Protein AF-A0A946USU2-F1 (afdb_monomer_lite)

Secondary structure (DSSP, 8-state):
------SSS-SSHHHHHHHHHHHHHHHHHHHH-TTHHHHHHHHHHHHHTT---HHHHHHHHHHHHHHHHHHHHHHHHHHHHHHHHHTTTTT-HHHHHHHHHHHHHHHHHHHHHHHHHHHHHHHHHHHS--S-S--

pLDDT: mean 84.27, std 13.89, range [39.78, 94.38]

Sequence (135 aa):
MAANAGLNGVPDTDSQEKLVLWAYIIQWAAIIAPPLVVGSLVYLLLIRGRITHGEVRSHVNWQLATCGLIAAMIPIGFGLLVIGFSGVNTDSPVSIIATFALVGASALFLPWLLYRLLYGTIRFSKQLPMERLFP

Structure (mmCIF, N/CA/C/O backbone):
data_AF-A0A946USU2-F1
#
_entry.id   AF-A0A946USU2-F1
#
loop_
_atom_site.group_PDB
_atom_site.id
_atom_site.type_symbol
_atom_site.label_atom_id
_atom_site.label_alt_id
_atom_site.label_comp_id
_atom_site.label_asym_id
_atom_site.label_entity_id
_atom_site.label_seq_id
_atom_site.pdbx_PDB_ins_code
_atom_site.Cartn_x
_atom_site.Cartn_y
_atom_site.Cartn_z
_atom_site.occupancy
_atom_site.B_iso_or_equiv
_atom_site.auth_seq_id
_atom_site.auth_comp_id
_atom_site.auth_asym_id
_atom_site.auth_atom_id
_atom_site.pdbx_PDB_model_num
ATOM 1 N N . MET A 1 1 ? -35.029 9.613 44.293 1.00 39.78 1 MET A N 1
ATOM 2 C CA . MET A 1 1 ? -33.708 9.009 44.547 1.00 39.78 1 MET A CA 1
ATOM 3 C C . MET A 1 1 ? -33.254 8.301 43.285 1.00 39.78 1 MET A C 1
ATOM 5 O O . MET A 1 1 ? -33.974 7.438 42.816 1.00 39.78 1 MET A O 1
ATOM 9 N N . ALA A 1 2 ? -32.103 8.757 42.785 1.00 41.88 2 ALA A N 1
ATOM 10 C CA . ALA A 1 2 ? -31.165 8.152 41.836 1.00 41.88 2 ALA A CA 1
ATOM 11 C C . ALA A 1 2 ? -31.658 7.680 40.453 1.00 41.88 2 ALA A C 1
ATOM 13 O O . ALA A 1 2 ? -32.430 6.741 40.300 1.00 41.88 2 ALA A O 1
ATOM 14 N N . ALA A 1 3 ? -31.094 8.352 39.449 1.00 46.03 3 ALA A N 1
ATOM 15 C CA . ALA A 1 3 ? -31.125 8.067 38.028 1.00 46.03 3 ALA A CA 1
ATOM 16 C C . ALA A 1 3 ? -30.607 6.663 37.674 1.00 46.03 3 ALA A C 1
ATOM 18 O O . ALA A 1 3 ? -29.511 6.288 38.076 1.00 46.03 3 ALA A O 1
ATOM 19 N N . ASN A 1 4 ? -31.344 5.960 36.813 1.00 43.44 4 ASN A N 1
ATOM 20 C CA . ASN A 1 4 ? -30.796 4.915 35.946 1.00 43.44 4 ASN A CA 1
ATOM 21 C C . ASN A 1 4 ? -30.663 5.499 34.535 1.00 43.44 4 ASN A C 1
ATOM 23 O O . ASN A 1 4 ? -31.474 5.251 33.646 1.00 43.44 4 ASN A O 1
ATOM 27 N N . ALA A 1 5 ? -29.659 6.356 34.369 1.00 49.28 5 ALA A N 1
ATOM 28 C CA . ALA A 1 5 ? -29.207 6.828 33.072 1.00 49.28 5 ALA A CA 1
ATOM 29 C C . ALA A 1 5 ? -28.007 5.975 32.633 1.00 49.28 5 ALA A C 1
ATOM 31 O O . ALA A 1 5 ? -27.024 5.888 33.362 1.00 49.28 5 ALA A O 1
ATOM 32 N N . GLY A 1 6 ? -28.076 5.398 31.427 1.00 45.22 6 GLY A N 1
ATOM 33 C CA . GLY A 1 6 ? -26.873 5.206 30.608 1.00 45.22 6 GLY A CA 1
ATOM 34 C C . GLY A 1 6 ? -26.278 3.804 30.450 1.00 45.22 6 GLY A C 1
ATOM 35 O O . GLY A 1 6 ? -25.062 3.693 30.501 1.00 45.22 6 GLY A O 1
ATOM 36 N N . LEU A 1 7 ? -27.059 2.746 30.186 1.00 49.31 7 LEU A N 1
ATOM 37 C CA . LEU A 1 7 ? -26.474 1.422 29.874 1.00 49.31 7 LEU A CA 1
ATOM 38 C C . LEU A 1 7 ? -26.989 0.733 28.598 1.00 49.31 7 LEU A C 1
ATOM 40 O O . LEU A 1 7 ? -26.837 -0.471 28.463 1.00 49.31 7 LEU A O 1
ATOM 44 N N . ASN A 1 8 ? -27.547 1.467 27.628 1.00 46.00 8 ASN A N 1
ATOM 45 C CA . ASN A 1 8 ? -28.022 0.883 26.360 1.00 46.00 8 ASN A CA 1
ATOM 46 C C . ASN A 1 8 ? -27.699 1.779 25.148 1.00 46.00 8 ASN A C 1
ATOM 48 O O . ASN A 1 8 ? -28.617 2.315 24.531 1.00 46.00 8 ASN A O 1
ATOM 52 N N . GLY A 1 9 ? -26.417 1.990 24.811 1.00 45.22 9 GLY A N 1
ATOM 53 C CA . GLY A 1 9 ? -26.093 2.900 23.699 1.00 45.22 9 GLY A CA 1
ATOM 54 C C . GLY A 1 9 ? -24.755 2.783 22.968 1.00 45.22 9 GLY A C 1
ATOM 55 O O . GLY A 1 9 ? -24.721 3.183 21.811 1.00 45.22 9 GLY A O 1
ATOM 56 N N . VAL A 1 10 ? -23.675 2.238 23.547 1.00 50.44 10 VAL A N 1
ATOM 57 C CA . VAL A 1 10 ? -22.403 2.093 22.798 1.00 50.44 10 VAL A CA 1
ATOM 58 C C . VAL A 1 10 ? -21.721 0.734 23.029 1.00 50.44 10 VAL A C 1
ATOM 60 O O . VAL A 1 10 ? -20.698 0.668 23.701 1.00 50.44 10 VAL A O 1
ATOM 63 N N . PRO A 1 11 ? -22.256 -0.380 22.496 1.00 48.75 11 PRO A N 1
ATOM 64 C CA . PRO A 1 11 ? -21.565 -1.662 22.494 1.00 48.75 11 PRO A CA 1
ATOM 65 C C . PRO A 1 11 ? -21.164 -2.046 21.059 1.00 48.75 11 PRO A C 1
ATOM 67 O O . PRO A 1 11 ? -21.845 -2.870 20.467 1.00 48.75 11 PRO A O 1
ATOM 70 N N . ASP A 1 12 ? -20.116 -1.435 20.479 1.00 70.94 12 ASP A N 1
ATOM 71 C CA . ASP A 1 12 ? -19.345 -2.055 19.367 1.00 70.94 12 ASP A CA 1
ATOM 72 C C . ASP A 1 12 ? -18.110 -1.252 18.901 1.00 70.94 12 ASP A C 1
ATOM 74 O O . ASP A 1 12 ? -17.282 -1.772 18.155 1.00 70.94 12 ASP A O 1
ATOM 78 N N . THR A 1 13 ? -17.964 0.020 19.282 1.00 78.25 13 THR A N 1
ATOM 79 C CA . THR A 1 13 ? -16.932 0.901 18.700 1.00 78.25 13 THR A CA 1
ATOM 80 C C . THR A 1 13 ? -15.513 0.436 19.026 1.00 78.25 13 THR A C 1
ATOM 82 O O . THR A 1 13 ? -14.726 0.239 18.105 1.00 78.25 13 THR A O 1
ATOM 85 N N . ASP A 1 14 ? -15.222 0.103 20.286 1.00 81.62 14 ASP A N 1
ATOM 86 C CA . ASP A 1 14 ? -13.916 -0.427 20.715 1.00 81.62 14 ASP A CA 1
ATOM 87 C C . ASP A 1 14 ? -13.535 -1.736 20.000 1.00 81.62 14 ASP A C 1
ATOM 89 O O . ASP A 1 14 ? -12.369 -1.999 19.699 1.00 81.62 14 ASP A O 1
ATOM 93 N N . SER A 1 15 ? -14.524 -2.590 19.720 1.00 83.88 15 SER A N 1
ATOM 94 C CA . SER A 1 15 ? -14.325 -3.839 18.975 1.00 83.88 15 SER A CA 1
ATOM 95 C C . SER A 1 15 ? -13.984 -3.544 17.511 1.00 83.88 15 SER A C 1
ATOM 97 O O . SER A 1 15 ? -13.028 -4.099 16.960 1.00 83.88 15 SER A O 1
ATOM 99 N N . GLN A 1 16 ? -14.711 -2.607 16.892 1.00 87.62 16 GLN A N 1
ATOM 100 C CA . GLN A 1 16 ? -14.444 -2.145 15.530 1.00 87.62 16 GLN A CA 1
ATOM 101 C C . GLN A 1 16 ? -13.069 -1.459 15.419 1.00 87.62 16 GLN A C 1
ATOM 103 O O . GLN A 1 16 ? -12.340 -1.710 14.458 1.00 87.62 16 GLN A O 1
ATOM 108 N N . GLU A 1 17 ? -12.668 -0.662 16.408 1.00 86.50 17 GLU A N 1
ATOM 109 C CA . GLU A 1 17 ? -11.343 -0.035 16.485 1.00 86.50 17 GLU A CA 1
ATOM 110 C C . GLU A 1 17 ? -10.218 -1.066 16.546 1.00 86.50 17 GLU A C 1
ATOM 112 O O . GLU A 1 17 ? -9.248 -0.965 15.789 1.00 86.50 17 GLU A O 1
ATOM 117 N N . LYS A 1 18 ? -10.370 -2.109 17.371 1.00 87.19 18 LYS A N 1
ATOM 118 C CA . LYS A 1 18 ? -9.407 -3.218 17.443 1.00 87.19 18 LYS A CA 1
ATOM 119 C C . LYS A 1 18 ? -9.256 -3.928 16.101 1.00 87.19 18 LYS A C 1
ATOM 121 O O . LYS A 1 18 ? -8.130 -4.221 15.700 1.00 87.19 18 LYS A O 1
ATOM 126 N N . LEU A 1 19 ? -10.352 -4.172 15.376 1.00 89.56 19 LEU A N 1
ATOM 127 C CA . LEU A 1 19 ? -10.287 -4.748 14.025 1.00 89.56 19 LEU A CA 1
ATOM 128 C C . LEU A 1 19 ? -9.490 -3.847 13.067 1.00 89.56 19 LEU A C 1
ATOM 130 O O . LEU A 1 19 ? -8.641 -4.331 12.319 1.00 89.56 19 LEU A O 1
ATOM 134 N N . VAL A 1 20 ? -9.707 -2.530 13.108 1.00 89.12 20 VAL A N 1
ATOM 135 C CA . VAL A 1 20 ? -8.962 -1.578 12.264 1.00 89.12 20 VAL A CA 1
ATOM 136 C C . VAL A 1 20 ? -7.485 -1.491 12.651 1.00 89.12 20 VAL A C 1
ATOM 138 O O . VAL A 1 20 ? -6.626 -1.399 11.767 1.00 89.12 20 VAL A O 1
ATOM 141 N N . LEU A 1 21 ? -7.168 -1.572 13.943 1.00 90.31 21 LEU A N 1
ATOM 142 C CA . LEU A 1 21 ? -5.791 -1.640 14.424 1.00 90.31 21 LEU A CA 1
ATOM 143 C C . LEU A 1 21 ? -5.082 -2.897 13.906 1.00 90.31 21 LEU A C 1
ATOM 145 O O . LEU A 1 21 ? -3.970 -2.794 13.390 1.00 90.31 21 LEU A O 1
ATOM 149 N N . TRP A 1 22 ? -5.727 -4.065 13.973 1.00 89.75 22 TRP A N 1
ATOM 150 C CA . TRP A 1 22 ? -5.183 -5.298 13.395 1.00 89.75 22 TRP A CA 1
ATOM 151 C C . TRP A 1 22 ? -4.916 -5.157 11.900 1.00 89.75 22 TRP A C 1
ATOM 153 O O . TRP A 1 22 ? -3.864 -5.580 11.422 1.00 89.75 22 TRP A O 1
ATOM 163 N N . ALA A 1 23 ? -5.812 -4.495 11.168 1.00 90.94 23 ALA A N 1
ATOM 164 C CA . ALA A 1 23 ? -5.579 -4.214 9.760 1.00 90.94 23 ALA A CA 1
ATOM 165 C C . ALA A 1 23 ? -4.341 -3.323 9.537 1.00 90.94 23 ALA A C 1
ATOM 167 O O . ALA A 1 23 ? -3.537 -3.631 8.656 1.00 90.94 23 ALA A O 1
ATOM 168 N N . TYR A 1 24 ? -4.126 -2.286 10.361 1.00 90.56 24 TYR A N 1
ATOM 169 C CA . TYR A 1 24 ? -2.893 -1.486 10.313 1.00 90.56 24 TYR A CA 1
ATOM 170 C C . TYR A 1 24 ? -1.651 -2.335 10.599 1.00 90.56 24 TYR A C 1
ATOM 172 O O . TYR A 1 24 ? -0.666 -2.211 9.876 1.00 90.56 24 TYR A O 1
ATOM 180 N N . ILE A 1 25 ? -1.690 -3.218 11.600 1.00 91.44 25 ILE A N 1
ATOM 181 C CA . ILE A 1 25 ? -0.568 -4.116 11.923 1.00 91.44 25 ILE A CA 1
ATOM 182 C C . ILE A 1 25 ? -0.226 -5.007 10.721 1.00 91.44 25 ILE A C 1
ATOM 184 O O . ILE A 1 25 ? 0.944 -5.116 10.351 1.00 91.44 25 ILE A O 1
ATOM 188 N N . ILE A 1 26 ? -1.232 -5.591 10.061 1.00 91.06 26 ILE A N 1
ATOM 189 C CA . ILE A 1 26 ? -1.025 -6.408 8.855 1.00 91.06 26 ILE A CA 1
ATOM 190 C C . ILE A 1 26 ? -0.421 -5.559 7.722 1.00 91.06 26 ILE A C 1
ATOM 192 O O . ILE A 1 26 ? 0.487 -6.019 7.031 1.00 91.06 26 ILE A O 1
ATOM 196 N N . GLN A 1 27 ? -0.872 -4.312 7.540 1.00 89.88 27 GLN A N 1
ATOM 197 C CA . GLN A 1 27 ? -0.296 -3.410 6.534 1.00 89.88 27 GLN A CA 1
ATOM 198 C C . GLN A 1 27 ? 1.156 -3.026 6.832 1.00 89.88 27 GLN A C 1
ATOM 200 O O . GLN A 1 27 ? 1.967 -2.964 5.912 1.00 89.88 27 GLN A O 1
ATOM 205 N N . TRP A 1 28 ? 1.507 -2.806 8.098 1.00 92.00 28 TRP A N 1
ATOM 206 C CA . TRP A 1 28 ? 2.893 -2.583 8.508 1.00 92.00 28 TRP A CA 1
ATOM 207 C C . TRP A 1 28 ? 3.764 -3.813 8.239 1.00 92.00 28 TRP A C 1
ATOM 209 O O . TRP A 1 28 ? 4.861 -3.685 7.694 1.00 92.00 28 TRP A O 1
ATOM 219 N N . ALA A 1 29 ? 3.256 -5.013 8.529 1.00 90.50 29 ALA A N 1
ATOM 220 C CA . ALA A 1 29 ? 3.946 -6.261 8.211 1.00 90.50 29 ALA A CA 1
ATOM 221 C C . ALA A 1 29 ? 4.174 -6.439 6.696 1.00 90.50 29 ALA A C 1
ATOM 223 O O . ALA A 1 29 ? 5.154 -7.065 6.287 1.00 90.50 29 ALA A O 1
ATOM 224 N N . ALA A 1 30 ? 3.327 -5.837 5.855 1.00 87.38 30 ALA A N 1
ATOM 225 C CA . ALA A 1 30 ? 3.462 -5.890 4.404 1.00 87.38 30 ALA A CA 1
ATOM 226 C C . ALA A 1 30 ? 4.697 -5.156 3.849 1.00 87.38 30 ALA A C 1
ATOM 228 O O . ALA A 1 30 ? 5.097 -5.428 2.720 1.00 87.38 30 ALA A O 1
ATOM 229 N N . ILE A 1 31 ? 5.341 -4.285 4.636 1.00 86.94 31 ILE A N 1
ATOM 230 C CA . ILE A 1 31 ? 6.655 -3.716 4.287 1.00 86.94 31 ILE A CA 1
ATOM 231 C C . ILE A 1 31 ? 7.725 -4.816 4.259 1.00 86.94 31 ILE A C 1
ATOM 233 O O . ILE A 1 31 ? 8.594 -4.817 3.393 1.00 86.94 31 ILE A O 1
ATOM 237 N N . ILE A 1 32 ? 7.657 -5.749 5.213 1.00 88.44 32 ILE A N 1
ATOM 238 C CA . ILE A 1 32 ? 8.631 -6.835 5.370 1.00 88.44 32 ILE A CA 1
ATOM 239 C C . ILE A 1 32 ? 8.287 -7.988 4.426 1.00 88.44 32 ILE A C 1
ATOM 241 O O . ILE A 1 32 ? 9.166 -8.563 3.789 1.00 88.44 32 ILE A O 1
ATOM 245 N N . ALA A 1 33 ? 6.999 -8.318 4.323 1.00 86.94 33 ALA A N 1
ATOM 246 C CA . ALA A 1 33 ? 6.496 -9.392 3.481 1.00 86.94 33 ALA A CA 1
ATOM 247 C C . ALA A 1 33 ? 5.434 -8.847 2.509 1.00 86.94 33 ALA A C 1
ATOM 249 O O . ALA A 1 33 ? 4.243 -8.878 2.829 1.00 86.94 33 ALA A O 1
ATOM 250 N N . PRO A 1 34 ? 5.831 -8.400 1.301 1.00 80.94 34 PRO A N 1
ATOM 251 C CA . PRO A 1 34 ? 4.924 -7.811 0.310 1.00 80.94 34 PRO A CA 1
ATOM 252 C C . PRO A 1 34 ? 3.648 -8.618 -0.002 1.00 80.94 34 PRO A C 1
ATOM 254 O O . PRO A 1 34 ? 2.596 -8.001 -0.188 1.00 80.94 34 PRO A O 1
ATOM 257 N N . PRO A 1 35 ? 3.647 -9.970 0.003 1.00 83.69 35 PRO A N 1
ATOM 258 C CA . PRO A 1 35 ? 2.413 -10.740 -0.179 1.00 83.69 35 PRO A CA 1
ATOM 259 C C . PRO A 1 35 ? 1.317 -10.445 0.862 1.00 83.69 35 PRO A C 1
ATOM 261 O O . PRO A 1 35 ? 0.132 -10.628 0.574 1.00 83.69 35 PRO A O 1
ATOM 264 N N . LEU A 1 36 ? 1.670 -9.932 2.048 1.00 88.19 36 LEU A N 1
ATOM 265 C CA . LEU A 1 36 ? 0.699 -9.567 3.086 1.00 88.19 36 LEU A CA 1
ATOM 266 C C . LEU A 1 36 ? -0.202 -8.390 2.693 1.00 88.19 36 LEU A C 1
ATOM 268 O O . LEU A 1 36 ? -1.245 -8.211 3.319 1.00 88.19 36 LEU A O 1
ATOM 272 N N . VAL A 1 37 ? 0.113 -7.637 1.630 1.00 87.50 37 VAL A N 1
ATOM 273 C CA . VAL A 1 37 ? -0.820 -6.644 1.064 1.00 87.50 37 VAL A CA 1
ATOM 274 C C . VAL A 1 37 ? -2.134 -7.309 0.642 1.00 87.50 37 VAL A C 1
ATOM 276 O O . VAL A 1 37 ? -3.206 -6.752 0.884 1.00 87.50 37 VAL A O 1
ATOM 279 N N . VAL A 1 38 ? -2.071 -8.517 0.069 1.00 88.06 38 VAL A N 1
ATOM 280 C CA . VAL A 1 38 ? -3.265 -9.287 -0.319 1.00 88.06 38 VAL A CA 1
ATOM 281 C C . VAL A 1 38 ? -4.031 -9.736 0.923 1.00 88.06 38 VAL A C 1
ATOM 283 O O . VAL A 1 38 ? -5.249 -9.580 0.982 1.00 88.06 38 VAL A O 1
ATOM 286 N N . GLY A 1 39 ? -3.320 -10.219 1.946 1.00 88.62 39 GLY A N 1
ATOM 287 C CA . GLY A 1 39 ? -3.917 -10.573 3.236 1.00 88.62 39 GLY A CA 1
ATOM 288 C C . GLY A 1 39 ? -4.629 -9.386 3.891 1.00 88.62 39 GLY A C 1
ATOM 289 O O . GLY A 1 39 ? -5.764 -9.524 4.342 1.00 88.62 39 GLY A O 1
ATOM 290 N N . SER A 1 40 ? -4.012 -8.201 3.864 1.00 90.62 40 SER A N 1
ATOM 291 C CA . SER A 1 40 ? -4.620 -6.957 4.344 1.00 90.62 40 SER A CA 1
ATOM 292 C C . SER A 1 40 ? -5.875 -6.590 3.554 1.00 90.62 40 SER A C 1
ATOM 294 O O . SER A 1 40 ? -6.899 -6.272 4.155 1.00 90.62 40 SER A O 1
ATOM 296 N N . LEU A 1 41 ? -5.832 -6.684 2.222 1.00 91.19 41 LEU A N 1
ATOM 297 C CA . LEU A 1 41 ? -6.984 -6.397 1.368 1.00 91.19 41 LEU A CA 1
ATOM 298 C C . LEU A 1 41 ? -8.160 -7.328 1.691 1.00 91.19 41 LEU A C 1
ATOM 300 O O . LEU A 1 41 ? -9.277 -6.854 1.896 1.00 91.19 41 LEU A O 1
ATOM 304 N N . VAL A 1 42 ? -7.908 -8.637 1.778 1.00 91.75 42 VAL A N 1
ATOM 305 C CA . VAL A 1 42 ? -8.929 -9.637 2.128 1.00 91.75 42 VAL A CA 1
ATOM 306 C C . VAL A 1 42 ? -9.496 -9.353 3.516 1.00 91.75 42 VAL A C 1
ATOM 308 O O . VAL A 1 42 ? -10.715 -9.283 3.675 1.00 91.75 42 VAL A O 1
ATOM 311 N N . TYR A 1 43 ? -8.630 -9.120 4.504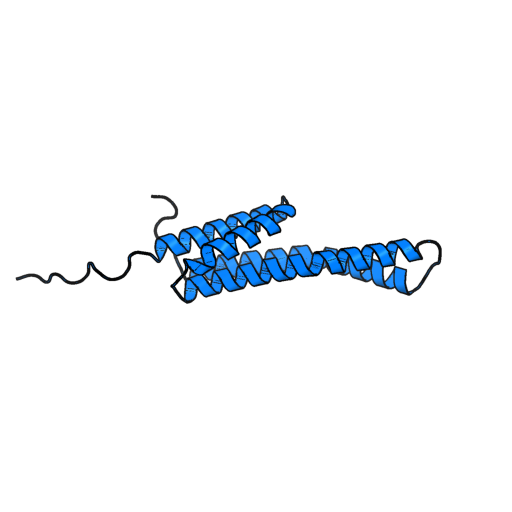 1.00 91.81 43 TYR A N 1
ATOM 312 C CA . TYR A 1 43 ? -9.044 -8.795 5.866 1.00 91.81 43 TYR A CA 1
ATOM 313 C C . TYR A 1 43 ? -9.951 -7.556 5.900 1.00 91.81 43 TYR A C 1
ATOM 315 O O . TYR A 1 43 ? -11.031 -7.588 6.490 1.00 91.81 43 TYR A O 1
ATOM 323 N N . LEU A 1 44 ? -9.564 -6.490 5.195 1.00 92.12 44 LEU A N 1
ATOM 324 C CA . LEU A 1 44 ? -10.321 -5.243 5.129 1.00 92.12 44 LEU A CA 1
ATOM 325 C C . LEU A 1 44 ? -11.685 -5.399 4.464 1.00 92.12 44 LEU A C 1
ATOM 327 O O . LEU A 1 44 ? -12.668 -4.831 4.941 1.00 92.12 44 LEU A O 1
ATOM 331 N N . LEU A 1 45 ? -11.764 -6.179 3.386 1.00 92.25 45 LEU A N 1
ATOM 332 C CA . LEU A 1 45 ? -13.029 -6.465 2.712 1.00 92.25 45 LEU A CA 1
ATOM 333 C C . LEU A 1 45 ? -13.991 -7.242 3.620 1.00 92.25 45 LEU A C 1
ATOM 335 O O . LEU A 1 45 ? -15.186 -6.941 3.625 1.00 92.25 45 LEU A O 1
ATOM 339 N N . LEU A 1 46 ? -13.477 -8.176 4.426 1.00 90.94 46 LEU A N 1
ATOM 340 C CA . LEU A 1 46 ? -14.279 -8.953 5.375 1.00 90.94 46 LEU A CA 1
ATOM 341 C C . LEU A 1 46 ? -14.819 -8.095 6.528 1.00 90.94 46 LEU A C 1
ATOM 343 O O . LEU A 1 46 ? -15.994 -8.214 6.884 1.00 90.94 46 LEU A O 1
ATOM 347 N N . ILE A 1 47 ? -13.996 -7.215 7.111 1.00 90.88 47 ILE A N 1
ATOM 348 C CA . ILE A 1 47 ? -14.427 -6.383 8.249 1.00 90.88 47 ILE A CA 1
ATOM 349 C C . ILE A 1 47 ? -15.257 -5.169 7.825 1.00 90.88 47 ILE A C 1
ATOM 351 O O . ILE A 1 47 ? -16.030 -4.660 8.634 1.00 90.88 47 ILE A O 1
ATOM 355 N N . ARG A 1 48 ? -15.159 -4.707 6.568 1.00 88.25 48 ARG A N 1
ATOM 356 C CA . ARG A 1 48 ? -15.878 -3.512 6.083 1.00 88.25 48 ARG A CA 1
ATOM 357 C C . ARG A 1 48 ? -17.385 -3.588 6.331 1.00 88.25 48 ARG A C 1
ATOM 359 O O . ARG A 1 48 ? -17.986 -2.580 6.693 1.00 88.25 48 ARG A O 1
ATOM 366 N N . GLY A 1 49 ? -17.984 -4.768 6.160 1.00 83.44 49 GLY A N 1
ATOM 367 C CA . GLY A 1 49 ? -19.413 -4.992 6.410 1.00 83.44 49 GLY A CA 1
ATOM 368 C C . GLY A 1 49 ? -19.808 -4.929 7.890 1.00 83.44 49 GLY A C 1
ATOM 369 O O . GLY A 1 49 ? -20.973 -4.701 8.194 1.00 83.44 49 GLY A O 1
ATOM 370 N N . ARG A 1 50 ? -18.844 -5.089 8.806 1.00 84.25 50 ARG A N 1
ATOM 371 C CA . ARG A 1 50 ? -19.050 -5.072 10.263 1.00 84.25 50 ARG A CA 1
ATOM 372 C C . ARG A 1 50 ? -18.830 -3.695 10.890 1.00 84.25 50 ARG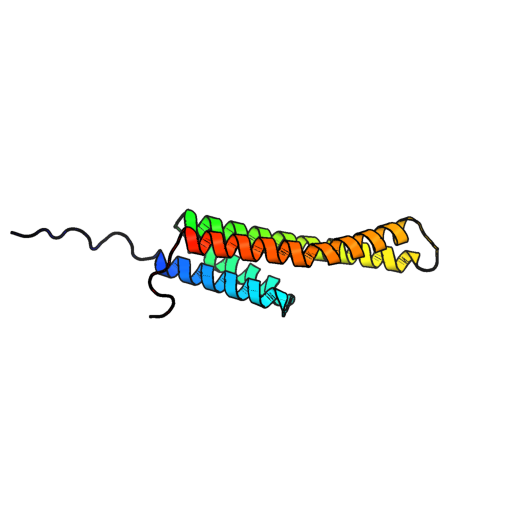 A C 1
ATOM 374 O O . ARG A 1 50 ? -19.157 -3.508 12.051 1.00 84.25 50 ARG A O 1
ATOM 381 N N . ILE A 1 51 ? -18.289 -2.731 10.143 1.00 85.44 51 ILE A N 1
ATOM 382 C CA . ILE A 1 51 ? -17.961 -1.403 10.671 1.00 85.44 51 ILE A CA 1
ATOM 383 C C . ILE A 1 51 ? -19.095 -0.432 10.368 1.00 85.44 51 ILE A C 1
ATOM 385 O O . ILE A 1 51 ? -19.312 -0.034 9.215 1.00 85.44 51 ILE A O 1
ATOM 389 N N . THR A 1 52 ? -19.814 -0.043 11.415 1.00 84.00 52 THR A N 1
ATOM 390 C CA . THR A 1 52 ? -20.972 0.857 11.346 1.00 84.00 52 THR A CA 1
ATOM 391 C C . THR A 1 52 ? -20.603 2.301 11.677 1.00 84.00 52 THR A C 1
ATOM 393 O O . THR A 1 52 ? -21.213 3.214 11.122 1.00 84.00 52 THR A O 1
ATOM 396 N N . HIS A 1 53 ? -19.573 2.523 12.501 1.00 86.62 53 HIS A N 1
ATOM 397 C CA . HIS A 1 53 ? -19.121 3.865 12.866 1.00 86.62 53 HIS A CA 1
ATOM 398 C C . HIS A 1 53 ? -18.417 4.570 11.701 1.00 86.62 53 HIS A C 1
ATOM 400 O O . HIS A 1 53 ? -17.482 4.039 11.098 1.00 86.62 53 HIS A O 1
ATOM 406 N N . GLY A 1 54 ? -18.866 5.789 11.384 1.00 84.94 54 GLY A N 1
ATOM 407 C CA . GLY A 1 54 ? -18.392 6.554 10.226 1.00 84.94 54 GLY A CA 1
ATOM 408 C C . GLY A 1 54 ? -16.894 6.865 10.269 1.00 84.94 54 GLY A C 1
ATOM 409 O O . GLY A 1 54 ? -16.206 6.721 9.257 1.00 84.94 54 GLY A O 1
ATOM 410 N N . GLU A 1 55 ? -16.372 7.220 11.443 1.00 85.75 55 GLU A N 1
ATOM 411 C CA . GLU A 1 55 ? -14.951 7.535 11.632 1.00 85.75 55 GLU A CA 1
ATOM 412 C C . GLU A 1 55 ? -14.071 6.297 11.435 1.00 85.75 55 GLU A C 1
ATOM 414 O O . GLU A 1 55 ? -13.160 6.313 10.604 1.00 85.75 55 GLU A O 1
ATOM 419 N N . VAL A 1 56 ? -14.425 5.179 12.078 1.00 87.31 56 VAL A N 1
ATOM 420 C CA . VAL A 1 56 ? -13.750 3.880 11.922 1.00 87.31 56 VAL A CA 1
ATOM 421 C C . VAL A 1 56 ? -13.797 3.409 10.461 1.00 87.31 56 VAL A C 1
ATOM 423 O O . VAL A 1 56 ? -12.788 2.986 9.888 1.00 87.31 56 VAL A O 1
ATOM 426 N N . ARG A 1 57 ? -14.950 3.565 9.799 1.00 89.50 57 ARG A N 1
ATOM 427 C CA . ARG A 1 57 ? -15.121 3.231 8.377 1.00 89.50 57 ARG A CA 1
ATOM 428 C C . ARG A 1 57 ? -14.228 4.085 7.478 1.00 89.50 57 ARG A C 1
ATOM 430 O O . ARG A 1 57 ? -13.738 3.587 6.463 1.00 89.50 57 ARG A O 1
ATOM 437 N N . SER A 1 58 ? -13.987 5.348 7.833 1.00 90.81 58 SER A N 1
ATOM 438 C CA . SER A 1 58 ? -13.090 6.226 7.074 1.00 90.81 58 SER A CA 1
ATOM 439 C C . SER A 1 58 ? -11.647 5.705 7.065 1.00 90.81 58 SER A C 1
ATOM 441 O O . SER A 1 58 ? -10.986 5.761 6.025 1.00 90.81 58 SER A O 1
ATOM 443 N N . HIS A 1 59 ? -11.192 5.103 8.168 1.00 90.94 59 HIS A N 1
ATOM 444 C CA . HIS A 1 59 ? -9.879 4.463 8.249 1.00 90.94 59 HIS A CA 1
ATOM 445 C C . HIS A 1 59 ? -9.809 3.188 7.412 1.00 90.94 59 HIS A C 1
ATOM 447 O O . HIS A 1 59 ? -8.838 2.998 6.683 1.00 90.94 59 HIS A O 1
ATOM 453 N N . VAL A 1 60 ? -10.855 2.359 7.423 1.00 92.06 60 VAL A N 1
ATOM 454 C CA . VAL A 1 60 ? -10.917 1.186 6.535 1.00 92.06 60 VAL A CA 1
ATOM 455 C C . VAL A 1 60 ? -10.915 1.585 5.069 1.00 92.06 60 VAL A C 1
ATOM 457 O O . VAL A 1 60 ? -10.191 0.988 4.279 1.00 92.06 60 VAL A O 1
ATOM 460 N N . ASN A 1 61 ? -11.657 2.626 4.691 1.00 93.38 61 ASN A N 1
ATOM 461 C CA . ASN A 1 61 ? -11.632 3.131 3.319 1.00 93.38 61 ASN A CA 1
ATOM 462 C C . ASN A 1 61 ? -10.243 3.672 2.938 1.00 93.38 61 ASN A C 1
ATOM 464 O O . ASN A 1 61 ? -9.782 3.421 1.826 1.00 93.38 61 ASN A O 1
ATOM 468 N N . TRP A 1 62 ? -9.556 4.369 3.851 1.00 93.06 62 TRP A N 1
ATOM 469 C CA . TRP A 1 62 ? -8.176 4.821 3.638 1.00 93.06 62 TRP A CA 1
ATOM 470 C C . TRP A 1 62 ? -7.224 3.645 3.399 1.00 93.06 62 TRP A C 1
ATOM 472 O O . TRP A 1 62 ? -6.468 3.636 2.426 1.00 93.06 62 TRP A O 1
ATOM 482 N N . GLN A 1 63 ? -7.294 2.629 4.256 1.00 93.25 63 GLN A N 1
ATOM 483 C CA . GLN A 1 63 ? -6.481 1.424 4.151 1.00 93.25 63 GLN A CA 1
ATOM 484 C C . GLN A 1 63 ? -6.783 0.630 2.870 1.00 93.25 63 GLN A C 1
ATOM 486 O O . GLN A 1 63 ? -5.847 0.238 2.175 1.00 93.25 63 GLN A O 1
ATOM 491 N N . LEU A 1 64 ? -8.060 0.463 2.508 1.00 93.81 64 LEU A N 1
ATOM 492 C CA . LEU A 1 64 ? -8.488 -0.169 1.255 1.00 93.81 64 LEU A CA 1
ATOM 493 C C . LEU A 1 64 ? -7.972 0.590 0.036 1.00 93.81 64 LEU A C 1
ATOM 495 O O . LEU A 1 64 ? -7.485 -0.032 -0.902 1.00 93.81 64 LEU A O 1
ATOM 499 N N . ALA A 1 65 ? -8.030 1.923 0.053 1.00 93.81 65 ALA A N 1
ATOM 500 C CA . ALA A 1 65 ? -7.462 2.736 -1.014 1.00 93.81 65 ALA A CA 1
ATOM 501 C C . ALA A 1 65 ? -5.942 2.538 -1.119 1.00 93.81 65 ALA A C 1
ATOM 503 O O . ALA A 1 65 ? -5.410 2.508 -2.224 1.00 93.81 65 ALA A O 1
ATOM 504 N N . THR A 1 66 ? -5.233 2.389 0.005 1.00 92.81 66 THR A N 1
ATOM 505 C CA . THR A 1 66 ? -3.786 2.108 0.006 1.00 92.81 66 THR A CA 1
ATOM 506 C C . THR A 1 66 ? -3.496 0.745 -0.611 1.00 92.81 66 THR A C 1
ATOM 508 O O . THR A 1 66 ? -2.717 0.666 -1.557 1.00 92.81 66 THR A O 1
ATOM 511 N N . CYS A 1 67 ? -4.171 -0.311 -0.148 1.00 91.75 67 CYS A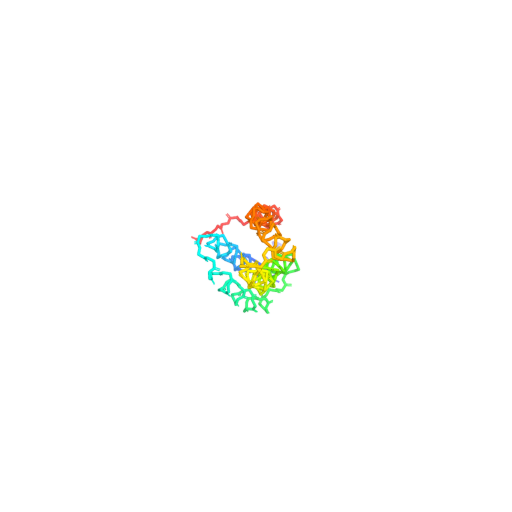 N 1
ATOM 512 C CA . CYS A 1 67 ? -4.033 -1.654 -0.714 1.00 91.75 67 CYS A CA 1
ATOM 513 C C . CYS A 1 67 ? -4.409 -1.697 -2.200 1.00 91.75 67 CYS A C 1
ATOM 515 O O . CYS A 1 67 ? -3.703 -2.320 -2.985 1.00 91.75 6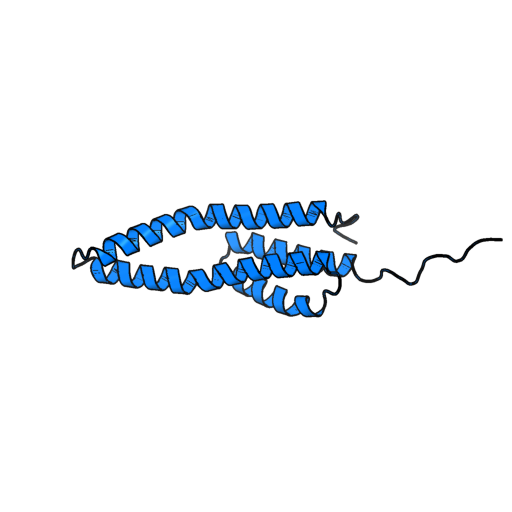7 CYS A O 1
ATOM 517 N N . GLY A 1 68 ? -5.487 -1.017 -2.595 1.00 90.94 68 GLY A N 1
ATOM 518 C CA . GLY A 1 68 ? -5.936 -0.941 -3.984 1.00 90.94 68 GLY A CA 1
ATOM 519 C C . GLY A 1 68 ? -4.926 -0.242 -4.893 1.00 90.94 68 GLY A C 1
ATOM 520 O O . GLY A 1 68 ? -4.651 -0.735 -5.983 1.00 90.94 68 GLY A O 1
ATOM 521 N N . LEU A 1 69 ? -4.316 0.857 -4.432 1.00 92.00 69 LEU A N 1
ATOM 522 C CA . LEU A 1 69 ? -3.243 1.527 -5.172 1.00 92.00 69 LEU A CA 1
ATOM 523 C C . LEU A 1 69 ? -2.017 0.624 -5.324 1.00 92.00 69 LEU A C 1
ATOM 525 O O . LEU A 1 69 ? -1.497 0.507 -6.428 1.00 92.00 69 LEU A O 1
ATOM 529 N N . ILE A 1 70 ? -1.595 -0.066 -4.260 1.00 91.00 70 ILE A N 1
ATOM 530 C CA . ILE A 1 70 ? -0.478 -1.019 -4.346 1.00 91.00 70 ILE A CA 1
ATOM 531 C C . ILE A 1 70 ? -0.806 -2.134 -5.348 1.00 91.00 70 ILE A C 1
ATOM 533 O O . ILE A 1 70 ? 0.002 -2.423 -6.227 1.00 91.00 70 ILE A O 1
ATOM 537 N N . ALA A 1 71 ? -2.004 -2.718 -5.264 1.00 89.81 71 ALA A N 1
ATOM 538 C CA . ALA A 1 71 ? -2.447 -3.766 -6.178 1.00 89.81 71 ALA A CA 1
ATOM 539 C C . ALA A 1 71 ? -2.467 -3.295 -7.642 1.00 89.81 71 ALA A C 1
ATOM 541 O O . ALA A 1 71 ? -2.081 -4.054 -8.526 1.00 89.81 71 ALA A O 1
ATOM 542 N N . ALA A 1 72 ? -2.853 -2.041 -7.900 1.00 89.94 72 ALA A N 1
ATOM 543 C CA . ALA A 1 72 ? -2.822 -1.443 -9.234 1.00 89.94 72 ALA A CA 1
ATOM 544 C C . ALA A 1 72 ? -1.394 -1.148 -9.732 1.00 89.94 72 ALA A C 1
ATOM 546 O O . ALA A 1 72 ? -1.136 -1.222 -10.932 1.00 89.94 72 ALA A O 1
ATOM 547 N N . MET A 1 73 ? -0.450 -0.848 -8.835 1.00 90.31 73 MET A N 1
ATOM 548 C CA . MET A 1 73 ? 0.948 -0.603 -9.204 1.00 90.31 73 MET A CA 1
ATOM 549 C C . MET A 1 73 ? 1.692 -1.877 -9.620 1.00 90.31 73 MET A C 1
ATOM 551 O O . MET A 1 73 ? 2.615 -1.785 -10.424 1.00 90.31 73 MET A O 1
ATOM 555 N N . ILE A 1 74 ? 1.288 -3.057 -9.137 1.00 89.94 74 ILE A N 1
ATOM 556 C CA . ILE A 1 74 ? 1.911 -4.343 -9.502 1.00 89.94 74 ILE A CA 1
ATOM 557 C C . ILE A 1 74 ? 1.905 -4.589 -11.025 1.00 89.94 74 ILE A C 1
ATOM 559 O O . ILE A 1 74 ? 2.989 -4.763 -11.588 1.00 89.94 74 ILE A O 1
ATOM 563 N N . PRO A 1 75 ? 0.754 -4.583 -11.732 1.00 92.25 75 PRO A N 1
ATOM 564 C CA . PRO A 1 75 ? 0.743 -4.805 -13.177 1.00 92.25 75 PRO A CA 1
ATOM 565 C C . PRO A 1 75 ? 1.449 -3.684 -13.949 1.00 92.25 75 PRO A C 1
ATOM 567 O O . PRO A 1 75 ? 2.075 -3.961 -14.969 1.00 92.25 75 PRO A O 1
ATOM 570 N N . ILE A 1 76 ? 1.410 -2.440 -13.457 1.00 91.75 76 ILE A N 1
ATOM 571 C CA . ILE A 1 76 ? 2.132 -1.313 -14.071 1.00 91.75 76 ILE A CA 1
ATOM 572 C C . ILE A 1 76 ? 3.644 -1.544 -13.990 1.00 91.75 76 ILE A C 1
ATOM 574 O O . ILE A 1 76 ? 4.340 -1.443 -14.999 1.00 91.75 76 ILE A O 1
ATOM 578 N N . GLY A 1 77 ? 4.150 -1.901 -12.807 1.00 92.00 77 GLY A N 1
ATOM 579 C CA . GLY A 1 77 ? 5.560 -2.220 -12.597 1.00 92.00 77 GLY A CA 1
ATOM 580 C C . GLY A 1 77 ? 6.005 -3.410 -13.445 1.00 92.00 77 GLY A C 1
ATOM 581 O O . GLY A 1 77 ? 7.055 -3.347 -14.078 1.00 92.00 77 GLY A O 1
ATOM 582 N N . PHE A 1 78 ? 5.175 -4.453 -13.538 1.00 92.94 78 PHE A N 1
ATOM 583 C CA . PHE A 1 78 ? 5.452 -5.600 -14.403 1.00 92.94 78 PHE A CA 1
ATOM 584 C C . PHE A 1 78 ? 5.510 -5.209 -15.887 1.00 92.94 78 PHE A C 1
ATOM 586 O O . PHE A 1 78 ? 6.438 -5.603 -16.589 1.00 92.94 78 PHE A O 1
ATOM 593 N N . GLY A 1 79 ? 4.573 -4.385 -16.365 1.00 93.12 79 GLY A N 1
ATOM 594 C CA . GLY A 1 79 ? 4.579 -3.886 -17.742 1.00 93.12 79 GLY A CA 1
ATOM 595 C C . GLY A 1 79 ? 5.830 -3.067 -18.066 1.00 93.12 79 GLY A C 1
ATOM 596 O O . GLY A 1 79 ? 6.478 -3.309 -19.083 1.00 93.12 79 GLY A O 1
ATOM 597 N N . LEU A 1 80 ? 6.221 -2.150 -17.175 1.00 93.19 80 LEU A N 1
ATOM 598 C CA . LEU A 1 80 ? 7.454 -1.367 -17.322 1.00 93.19 80 LEU A CA 1
ATOM 599 C C . LEU A 1 80 ? 8.704 -2.252 -17.324 1.00 93.19 80 LEU A C 1
ATOM 601 O O . LEU A 1 80 ? 9.622 -2.002 -18.099 1.00 93.19 80 LEU A O 1
ATOM 605 N N . LEU A 1 81 ? 8.722 -3.303 -16.504 1.00 93.31 81 LEU A N 1
ATOM 606 C CA . LEU A 1 81 ? 9.815 -4.269 -16.455 1.00 93.31 81 LEU A CA 1
ATOM 607 C C . LEU A 1 81 ? 9.935 -5.051 -17.771 1.00 93.31 81 LEU A C 1
ATOM 609 O O . LEU A 1 81 ? 11.034 -5.165 -18.311 1.00 93.31 81 LEU A O 1
ATOM 613 N N . VAL A 1 82 ? 8.817 -5.531 -18.325 1.00 93.19 82 VAL A N 1
ATOM 614 C CA . VAL A 1 82 ? 8.794 -6.228 -19.624 1.00 93.19 82 VAL A CA 1
ATOM 615 C C . VAL A 1 82 ? 9.281 -5.310 -20.748 1.00 93.19 82 VAL A C 1
ATOM 617 O O . VAL A 1 82 ? 10.134 -5.711 -21.541 1.00 93.19 82 VAL A O 1
ATOM 620 N N . ILE A 1 83 ? 8.791 -4.066 -20.794 1.00 91.06 83 ILE A N 1
ATOM 621 C CA . ILE A 1 83 ? 9.221 -3.067 -21.784 1.00 91.06 83 ILE A CA 1
ATOM 622 C C . ILE A 1 83 ? 10.718 -2.769 -21.632 1.00 91.06 83 ILE A C 1
ATOM 624 O O . ILE A 1 83 ? 11.451 -2.805 -22.622 1.00 91.06 83 ILE A O 1
ATOM 628 N N . GLY A 1 84 ? 11.178 -2.538 -20.399 1.00 89.38 84 GLY A N 1
ATOM 629 C CA . GLY A 1 84 ? 12.584 -2.328 -20.065 1.00 89.38 84 GLY A CA 1
ATOM 630 C C . GLY A 1 84 ? 13.463 -3.447 -20.616 1.00 89.38 84 GLY A C 1
ATOM 631 O O . GLY A 1 84 ? 14.342 -3.178 -21.433 1.00 89.38 84 GLY A O 1
ATOM 632 N N . PHE A 1 85 ? 13.161 -4.704 -20.275 1.00 89.25 85 PHE A N 1
ATOM 633 C CA . PHE A 1 85 ? 13.940 -5.861 -20.728 1.00 89.25 85 PHE A CA 1
ATOM 634 C C . PHE A 1 85 ? 13.893 -6.079 -22.241 1.00 89.25 85 PHE A C 1
ATOM 636 O O . PHE A 1 85 ? 14.907 -6.447 -22.832 1.00 89.25 85 PHE A O 1
ATOM 643 N N . SER A 1 86 ? 12.753 -5.819 -22.888 1.00 89.56 86 SER A N 1
ATOM 644 C CA . SER A 1 86 ? 12.613 -6.020 -24.336 1.00 89.56 86 SER A CA 1
ATOM 645 C C . SER A 1 86 ? 13.544 -5.131 -25.172 1.00 89.56 86 SER A C 1
ATOM 647 O O . SER A 1 86 ? 13.940 -5.520 -26.271 1.00 89.56 86 SER A O 1
ATOM 649 N N . GLY A 1 87 ? 13.928 -3.959 -24.655 1.00 81.69 87 GLY A N 1
ATOM 650 C CA . GLY A 1 87 ? 14.781 -3.013 -25.376 1.00 81.69 87 GLY A CA 1
ATOM 651 C C . GLY A 1 87 ? 16.257 -3.010 -24.983 1.00 81.69 87 GLY A C 1
ATOM 652 O O . GLY A 1 87 ? 17.004 -2.232 -25.567 1.00 81.69 87 GLY A O 1
ATOM 653 N N . VAL A 1 88 ? 16.697 -3.885 -24.067 1.00 79.44 88 VAL A N 1
ATOM 654 C CA . VAL A 1 88 ? 18.108 -3.960 -23.622 1.00 79.44 88 VAL A CA 1
ATOM 655 C C . VAL A 1 88 ? 19.062 -4.273 -24.779 1.00 79.44 88 VAL A C 1
ATOM 657 O O . VAL A 1 88 ? 20.183 -3.786 -24.799 1.00 79.44 88 VAL A O 1
ATOM 660 N N . ASN A 1 89 ? 18.610 -5.046 -25.771 1.00 79.38 89 ASN A N 1
ATOM 661 C CA . ASN A 1 89 ? 19.428 -5.417 -26.931 1.00 79.38 89 ASN A CA 1
ATOM 662 C C . ASN A 1 89 ? 19.295 -4.452 -28.119 1.00 79.38 89 ASN A C 1
ATOM 664 O O . ASN A 1 89 ? 19.960 -4.647 -29.132 1.00 79.38 89 ASN A O 1
ATOM 668 N N . THR A 1 90 ? 18.388 -3.475 -28.049 1.00 80.31 90 THR A N 1
ATOM 669 C CA . THR A 1 90 ? 18.042 -2.611 -29.193 1.00 80.31 90 THR A CA 1
ATOM 670 C C . THR A 1 90 ? 18.270 -1.126 -28.925 1.00 80.31 90 THR A C 1
ATOM 672 O O . THR A 1 90 ? 17.929 -0.317 -29.784 1.00 80.31 90 THR A O 1
ATOM 675 N N . ASP A 1 91 ? 18.810 -0.760 -27.753 1.00 80.00 91 ASP A N 1
ATOM 676 C CA . ASP A 1 91 ? 18.999 0.628 -27.297 1.00 80.00 91 ASP A CA 1
ATOM 677 C C . ASP A 1 91 ? 17.760 1.510 -27.529 1.00 80.00 91 ASP A C 1
ATOM 679 O O . ASP A 1 91 ? 17.831 2.702 -27.838 1.00 80.00 91 ASP A O 1
ATOM 683 N N . SER A 1 92 ? 16.579 0.901 -27.397 1.00 90.19 92 SER A N 1
ATOM 684 C CA . SER A 1 92 ? 15.315 1.568 -27.677 1.00 90.19 92 SER A CA 1
ATOM 685 C C . SER A 1 92 ? 15.069 2.684 -26.654 1.00 90.19 92 SE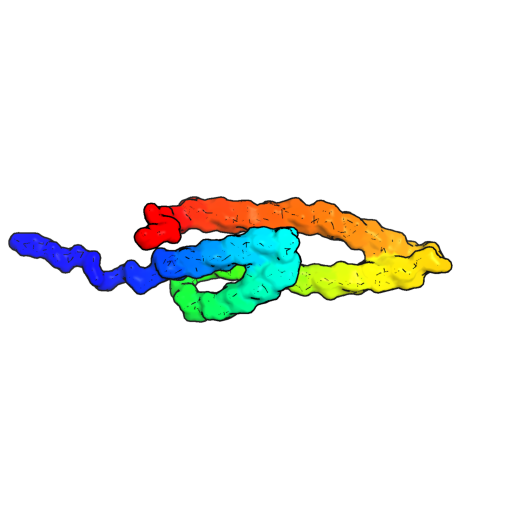R A C 1
ATOM 687 O O . SER A 1 92 ? 15.043 2.405 -25.448 1.00 90.19 92 SER A O 1
ATOM 689 N N . PRO A 1 93 ? 14.774 3.928 -27.090 1.00 89.94 93 PRO A N 1
ATOM 690 C CA . PRO A 1 93 ? 14.435 5.028 -26.186 1.00 89.94 93 PRO A CA 1
ATOM 691 C C . PRO A 1 93 ? 13.293 4.683 -25.223 1.00 89.94 93 PRO A C 1
ATOM 693 O O . PRO A 1 93 ? 13.280 5.123 -24.076 1.00 89.94 93 PRO A O 1
ATOM 696 N N . VAL A 1 94 ? 12.349 3.848 -25.669 1.00 90.50 94 VAL A N 1
ATOM 697 C CA . VAL A 1 94 ? 11.205 3.401 -24.864 1.00 90.50 94 VAL A CA 1
ATOM 698 C C . VAL A 1 94 ? 11.655 2.529 -23.687 1.00 90.50 94 VAL A C 1
ATOM 700 O O . VAL A 1 94 ? 11.142 2.686 -22.582 1.00 90.50 94 VAL A O 1
ATOM 703 N N . SER A 1 95 ? 12.638 1.648 -23.890 1.00 91.38 95 SER A N 1
ATOM 704 C CA . SER A 1 95 ? 13.193 0.802 -22.824 1.00 91.38 95 SER A CA 1
ATOM 705 C C . SER A 1 95 ? 13.995 1.615 -21.808 1.00 91.38 95 SER A C 1
ATOM 707 O O . SER A 1 95 ? 13.845 1.405 -20.601 1.00 91.38 95 SER A O 1
ATOM 709 N N . ILE A 1 96 ? 14.766 2.603 -22.272 1.00 90.06 96 ILE A N 1
ATOM 710 C CA . ILE A 1 96 ? 15.494 3.534 -21.400 1.00 90.06 96 ILE A CA 1
ATOM 711 C C . ILE A 1 96 ? 14.506 4.300 -20.510 1.00 90.06 96 ILE A C 1
ATOM 713 O O . ILE A 1 96 ? 14.647 4.301 -19.285 1.00 90.06 96 ILE A O 1
ATOM 717 N N . ILE A 1 97 ? 13.460 4.889 -21.103 1.00 93.00 97 ILE A N 1
ATOM 718 C CA . ILE A 1 97 ? 12.413 5.610 -20.362 1.00 93.00 97 ILE A CA 1
ATOM 719 C C . ILE A 1 97 ? 11.708 4.680 -19.368 1.00 93.00 97 ILE A C 1
ATOM 721 O O . ILE A 1 97 ? 11.530 5.056 -18.210 1.00 93.00 97 ILE A O 1
ATOM 725 N N . ALA A 1 98 ? 11.338 3.464 -19.784 1.00 92.19 98 ALA A N 1
ATOM 726 C CA . ALA A 1 98 ? 10.681 2.493 -18.911 1.00 92.19 98 ALA A CA 1
ATOM 727 C C . ALA A 1 98 ? 11.562 2.099 -17.716 1.00 92.19 98 ALA A C 1
ATOM 729 O O . ALA A 1 98 ? 11.072 2.014 -16.590 1.00 92.19 98 ALA A O 1
ATOM 730 N N . THR A 1 99 ? 12.866 1.934 -17.939 1.00 91.06 99 THR A N 1
ATOM 731 C CA . THR A 1 99 ? 13.840 1.621 -16.887 1.00 91.06 99 THR A CA 1
ATOM 732 C C . THR A 1 99 ? 13.962 2.769 -15.887 1.00 91.06 99 THR A C 1
ATOM 734 O O . THR A 1 99 ? 13.837 2.545 -14.683 1.00 91.06 99 THR A O 1
ATOM 737 N N . PHE A 1 100 ? 14.124 4.012 -16.356 1.00 93.56 100 PHE A N 1
ATOM 738 C CA . PHE A 1 100 ? 14.167 5.180 -15.467 1.00 93.56 100 PHE A CA 1
ATOM 739 C C . PHE A 1 100 ? 12.855 5.382 -14.705 1.00 93.56 100 PHE A C 1
ATOM 741 O O . PHE A 1 100 ? 12.883 5.682 -13.511 1.00 93.56 100 PHE A O 1
ATOM 748 N N . ALA A 1 101 ? 11.710 5.173 -15.360 1.00 93.38 101 ALA A N 1
ATOM 749 C CA . ALA A 1 101 ? 10.405 5.232 -14.712 1.00 93.38 101 ALA A CA 1
ATOM 750 C C . ALA A 1 101 ? 10.279 4.169 -13.611 1.00 93.38 101 ALA A C 1
ATOM 752 O O . ALA A 1 101 ? 9.806 4.477 -12.518 1.00 93.38 101 ALA A O 1
ATOM 753 N N . LEU A 1 102 ? 10.748 2.943 -13.860 1.00 93.38 102 LEU A N 1
ATOM 754 C CA . LEU A 1 102 ? 10.718 1.853 -12.887 1.00 93.38 102 LEU A CA 1
ATOM 755 C C . LEU A 1 102 ? 11.648 2.119 -11.695 1.00 93.38 102 LEU A C 1
ATOM 757 O O . LEU A 1 102 ? 11.242 1.911 -10.550 1.00 93.38 102 LEU A O 1
ATOM 761 N N . VAL A 1 103 ? 12.856 2.634 -11.936 1.00 93.31 103 VAL A N 1
ATOM 762 C CA . VAL A 1 103 ? 13.795 3.036 -10.873 1.00 93.31 103 VAL A CA 1
ATOM 763 C C . VAL A 1 103 ? 13.210 4.175 -10.037 1.00 93.31 103 VAL A C 1
ATOM 765 O O . VAL A 1 103 ? 13.177 4.078 -8.809 1.00 93.31 103 VAL A O 1
ATOM 768 N N . GLY A 1 104 ? 12.688 5.222 -10.682 1.00 92.56 104 GLY A N 1
ATOM 769 C CA . GLY A 1 104 ? 12.062 6.356 -10.000 1.00 92.56 104 GLY A CA 1
ATOM 770 C C . GLY A 1 104 ? 10.837 5.943 -9.183 1.00 92.56 104 GLY A C 1
ATOM 771 O O . GLY A 1 104 ? 10.720 6.311 -8.013 1.00 92.56 104 GLY A O 1
ATOM 772 N N . ALA A 1 105 ? 9.958 5.115 -9.755 1.00 91.81 105 ALA A N 1
ATOM 773 C CA . ALA A 1 105 ? 8.799 4.575 -9.051 1.00 91.81 105 ALA A CA 1
ATOM 774 C C . ALA A 1 105 ? 9.219 3.730 -7.841 1.00 91.81 105 ALA A C 1
ATOM 776 O O . ALA A 1 105 ? 8.655 3.897 -6.764 1.00 91.81 105 ALA A O 1
ATOM 777 N N . SER A 1 106 ? 10.239 2.881 -7.987 1.00 90.25 106 SER A N 1
ATOM 778 C CA . SER A 1 106 ? 10.749 2.041 -6.895 1.00 90.25 106 SER A CA 1
ATOM 779 C C . SER A 1 106 ? 11.340 2.875 -5.756 1.00 90.25 106 SER A C 1
ATOM 781 O O . SER A 1 106 ? 11.060 2.610 -4.587 1.00 90.25 106 SER A O 1
ATOM 783 N N . ALA A 1 107 ? 12.104 3.920 -6.089 1.00 91.69 107 ALA A N 1
ATOM 784 C CA . ALA A 1 107 ? 12.708 4.819 -5.108 1.00 91.69 107 ALA A CA 1
ATOM 785 C C . ALA A 1 107 ? 11.660 5.625 -4.322 1.00 91.69 107 ALA A C 1
ATOM 787 O O . ALA A 1 107 ? 11.823 5.849 -3.123 1.00 91.69 107 ALA A O 1
ATOM 788 N N . LEU A 1 108 ? 10.575 6.044 -4.981 1.00 92.88 108 LEU A N 1
ATOM 789 C CA . LEU A 1 108 ? 9.503 6.827 -4.358 1.00 92.88 108 LEU A CA 1
ATOM 790 C C . LEU A 1 108 ? 8.440 5.965 -3.666 1.00 92.88 108 LEU A C 1
ATOM 792 O O . LEU A 1 108 ? 7.752 6.461 -2.772 1.00 92.88 108 LEU A O 1
ATOM 796 N N . PHE A 1 109 ? 8.313 4.688 -4.035 1.00 91.06 109 PHE A N 1
ATOM 797 C CA . PHE A 1 109 ? 7.285 3.795 -3.503 1.00 91.06 109 PHE A CA 1
ATOM 798 C C . PHE A 1 109 ? 7.404 3.604 -1.991 1.00 91.06 109 PHE A C 1
ATOM 800 O O . PHE A 1 109 ? 6.415 3.763 -1.278 1.00 91.06 109 PHE A O 1
ATOM 807 N N . LEU A 1 110 ? 8.604 3.300 -1.486 1.00 90.31 110 LEU A N 1
ATOM 808 C CA . LEU A 1 110 ? 8.793 3.037 -0.059 1.00 90.31 110 LEU A CA 1
ATOM 809 C C . LEU A 1 110 ? 8.549 4.293 0.807 1.00 90.31 110 LEU A C 1
ATOM 811 O O . LEU A 1 110 ? 7.763 4.194 1.751 1.00 90.31 110 LEU A O 1
ATOM 815 N N . PRO A 1 111 ? 9.107 5.484 0.490 1.00 93.81 111 PRO A N 1
ATOM 816 C CA . PRO A 1 111 ? 8.753 6.726 1.181 1.00 93.81 111 PRO A CA 1
ATOM 817 C C . PRO A 1 111 ? 7.254 7.047 1.135 1.00 93.81 111 PRO A C 1
ATOM 819 O O . PRO A 1 111 ? 6.676 7.435 2.151 1.00 93.81 111 PRO A O 1
ATOM 822 N N . TRP A 1 112 ? 6.606 6.857 -0.019 1.00 94.38 112 TRP A N 1
ATOM 823 C CA . TRP A 1 112 ? 5.165 7.075 -0.172 1.00 94.38 112 TRP A CA 1
ATOM 824 C C . TRP A 1 112 ? 4.338 6.121 0.701 1.00 94.38 112 TRP A C 1
ATOM 826 O O . TRP A 1 112 ? 3.405 6.555 1.386 1.00 94.38 112 TRP A O 1
ATOM 836 N N . LEU A 1 113 ? 4.696 4.835 0.716 1.00 91.81 113 LEU A N 1
ATOM 837 C CA . LEU A 1 113 ? 4.025 3.817 1.518 1.00 91.81 113 LEU A CA 1
ATOM 838 C C . LEU A 1 113 ? 4.178 4.115 3.013 1.00 91.81 113 LEU A C 1
ATOM 840 O O . LEU A 1 113 ? 3.185 4.125 3.742 1.00 91.81 113 LEU A O 1
ATOM 844 N N . LEU A 1 114 ? 5.399 4.433 3.456 1.00 93.50 114 LEU A N 1
ATOM 845 C CA . LEU A 1 114 ? 5.682 4.830 4.836 1.00 93.50 114 LEU A CA 1
ATOM 846 C C . LEU A 1 114 ? 4.885 6.069 5.241 1.00 93.50 114 LEU A C 1
ATOM 848 O O . LEU A 1 114 ? 4.261 6.071 6.301 1.00 93.50 114 LEU A O 1
ATOM 852 N N . TYR A 1 115 ? 4.845 7.095 4.389 1.00 93.88 115 TYR A N 1
ATOM 853 C CA . TYR A 1 115 ? 4.035 8.288 4.627 1.00 93.88 115 TYR A CA 1
ATOM 854 C C . TYR A 1 115 ? 2.556 7.933 4.823 1.00 93.88 115 TYR A C 1
ATOM 856 O O . TYR A 1 115 ? 1.948 8.362 5.806 1.00 93.88 115 TYR A O 1
ATOM 864 N N . ARG A 1 116 ? 1.972 7.112 3.939 1.00 93.38 116 ARG A N 1
ATOM 865 C CA . ARG A 1 116 ? 0.563 6.697 4.045 1.00 93.38 116 ARG A CA 1
ATOM 866 C C . ARG A 1 116 ? 0.267 5.902 5.314 1.00 93.38 116 ARG A C 1
ATOM 868 O O . ARG A 1 116 ? -0.793 6.110 5.914 1.00 93.38 116 ARG A O 1
ATOM 875 N N . LEU A 1 117 ? 1.172 5.008 5.705 1.00 92.44 117 LEU A N 1
ATOM 876 C CA . LEU A 1 117 ? 1.035 4.186 6.906 1.00 92.44 117 LEU A CA 1
ATOM 877 C C . LEU A 1 117 ? 1.161 5.022 8.179 1.00 92.44 117 LEU A C 1
ATOM 879 O O . LEU A 1 117 ? 0.289 4.943 9.047 1.00 92.44 117 LEU A O 1
ATOM 883 N N . LEU A 1 118 ? 2.188 5.869 8.269 1.00 93.44 118 LEU A N 1
ATOM 884 C CA . LEU A 1 118 ? 2.390 6.775 9.401 1.00 93.44 118 LEU A CA 1
ATOM 885 C C . LEU A 1 118 ? 1.225 7.751 9.536 1.00 93.44 118 LEU A C 1
ATOM 887 O O . LEU A 1 118 ? 0.643 7.863 10.611 1.00 93.44 118 LEU A O 1
ATOM 891 N N . TYR A 1 119 ? 0.835 8.408 8.443 1.00 92.69 119 TYR A N 1
ATOM 892 C CA . TYR A 1 119 ? -0.281 9.347 8.451 1.00 92.69 119 TYR A CA 1
ATOM 893 C C . TYR A 1 119 ? -1.590 8.671 8.878 1.00 92.69 119 TYR A C 1
ATOM 895 O O . TYR A 1 119 ? -2.292 9.192 9.744 1.00 92.69 119 TYR A O 1
ATOM 903 N N . GLY A 1 120 ? -1.899 7.492 8.325 1.00 90.56 120 GLY A N 1
ATOM 904 C CA . GLY A 1 120 ? -3.094 6.729 8.690 1.00 90.56 120 GLY A CA 1
ATOM 905 C C . GLY A 1 120 ? -3.107 6.323 10.165 1.00 90.56 120 GLY A C 1
ATOM 906 O O . GLY A 1 120 ? -4.110 6.536 10.846 1.00 90.56 120 GLY A O 1
ATOM 907 N N . THR A 1 121 ? -1.978 5.815 10.667 1.00 89.44 121 THR A N 1
ATOM 908 C CA . THR A 1 121 ? -1.838 5.351 12.057 1.00 89.44 121 THR A CA 1
ATOM 909 C C . THR A 1 121 ? -1.905 6.517 13.049 1.00 89.44 121 THR A C 1
ATOM 911 O O . THR A 1 121 ? -2.640 6.438 14.029 1.00 89.44 121 THR A O 1
ATOM 914 N N . ILE A 1 122 ? -1.215 7.632 12.777 1.00 89.75 122 ILE A N 1
ATOM 915 C CA . ILE A 1 122 ? -1.241 8.841 13.625 1.00 89.75 122 ILE A CA 1
ATOM 916 C C . ILE A 1 122 ? -2.633 9.473 13.629 1.00 89.75 122 ILE A C 1
ATOM 918 O O . ILE A 1 122 ? -3.111 9.945 14.660 1.00 89.75 122 ILE A O 1
ATOM 922 N N . ARG A 1 123 ? -3.297 9.522 12.470 1.00 91.44 123 ARG A N 1
ATOM 923 C CA . ARG A 1 123 ? -4.664 10.036 12.388 1.00 91.44 123 ARG A CA 1
ATOM 924 C C . ARG A 1 123 ? -5.615 9.157 13.199 1.00 91.44 123 ARG A C 1
ATOM 926 O O . ARG A 1 123 ? -6.433 9.699 13.931 1.00 91.44 123 ARG A O 1
ATOM 933 N N . PHE A 1 124 ? -5.480 7.837 13.092 1.00 88.00 124 PHE A N 1
ATOM 934 C CA . PHE A 1 124 ? -6.271 6.883 13.867 1.00 88.00 124 PHE A CA 1
ATOM 935 C C . PHE A 1 124 ? -6.054 7.067 15.372 1.00 88.00 124 PHE A C 1
ATOM 937 O O . PHE A 1 124 ? -7.024 7.265 16.094 1.00 88.00 124 PHE A O 1
ATOM 944 N N . SER A 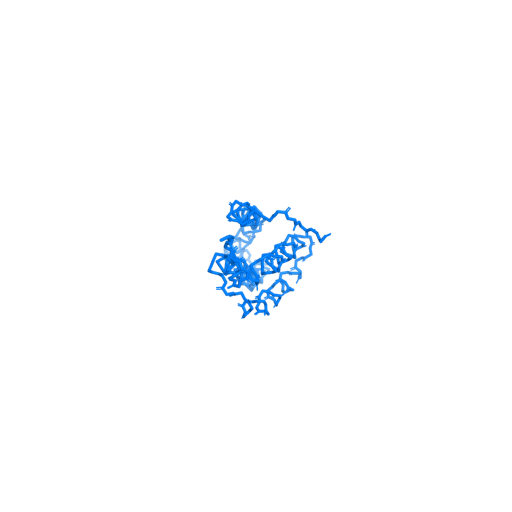1 125 ? -4.801 7.146 15.833 1.00 86.25 125 SER A N 1
ATOM 945 C CA . SER A 1 125 ? -4.500 7.324 17.261 1.00 86.25 125 SER A CA 1
ATOM 946 C C . SER A 1 125 ? -5.001 8.652 17.837 1.00 86.25 125 SER A C 1
ATOM 948 O O . SER A 1 125 ? -5.238 8.747 19.035 1.00 86.25 125 SER A O 1
ATOM 950 N N . LYS A 1 126 ? -5.117 9.699 17.008 1.00 85.94 126 LYS A N 1
ATOM 951 C CA . LYS A 1 126 ? -5.633 11.013 17.425 1.00 85.94 126 LYS A CA 1
ATOM 952 C C . LYS A 1 126 ? -7.159 11.077 17.461 1.00 85.94 126 LYS A C 1
ATOM 954 O O . LYS A 1 126 ? -7.694 11.816 18.276 1.00 85.94 126 LYS A O 1
ATOM 959 N N . GLN A 1 127 ? -7.833 10.387 16.542 1.00 84.06 127 GLN A N 1
ATOM 960 C CA . GLN A 1 127 ? -9.295 10.422 16.417 1.00 84.06 127 GLN A CA 1
ATOM 961 C C . GLN A 1 127 ? -9.965 9.418 17.357 1.00 84.06 127 GLN A C 1
ATOM 963 O O . GLN A 1 127 ? -11.010 9.721 17.916 1.00 84.06 127 GLN A O 1
ATOM 968 N N . LEU A 1 128 ? -9.336 8.259 17.562 1.00 78.62 128 LEU A N 1
ATOM 969 C CA . LEU A 1 128 ? -9.891 7.135 18.311 1.00 78.62 128 LEU A CA 1
ATOM 970 C C . LEU A 1 128 ? -8.856 6.654 19.346 1.00 78.62 128 LEU A C 1
ATOM 972 O O . LEU A 1 128 ? -8.142 5.670 19.116 1.00 78.62 128 LEU A O 1
ATOM 976 N N . PRO A 1 129 ? -8.670 7.402 20.453 1.00 71.88 129 PRO A N 1
ATOM 977 C CA . PRO A 1 129 ? -7.745 7.012 21.506 1.00 71.88 129 PRO A CA 1
ATOM 978 C C . PRO A 1 129 ? -8.317 5.820 22.285 1.00 71.88 129 PRO A C 1
ATOM 980 O O . PRO A 1 129 ? -9.165 5.982 23.156 1.00 71.88 129 PRO A O 1
ATOM 983 N N . MET A 1 130 ? -7.836 4.612 21.990 1.00 64.56 130 MET A N 1
ATOM 984 C CA . MET A 1 130 ? -8.212 3.420 22.753 1.00 64.56 130 MET A CA 1
ATOM 985 C C . MET A 1 130 ? -7.650 3.488 24.180 1.00 64.56 130 MET A C 1
ATOM 987 O O . MET A 1 130 ? -6.432 3.508 24.368 1.00 64.56 130 MET A O 1
ATOM 991 N N . GLU A 1 131 ? -8.525 3.442 25.190 1.00 61.06 131 GLU A N 1
ATOM 992 C CA . GLU A 1 131 ? -8.125 3.409 26.609 1.00 61.06 131 GLU A CA 1
ATOM 993 C C . GLU A 1 131 ? -7.409 2.099 26.997 1.00 61.06 131 GLU A C 1
ATOM 995 O O . GLU A 1 131 ? -6.601 2.085 27.929 1.00 61.06 131 GLU A O 1
ATOM 1000 N N . ARG A 1 132 ? -7.657 0.992 26.276 1.00 57.53 132 ARG A N 1
ATOM 1001 C CA . ARG A 1 132 ? -6.974 -0.301 26.468 1.00 57.53 132 ARG A CA 1
ATOM 1002 C C . ARG A 1 132 ? -6.757 -1.061 25.158 1.00 57.53 132 ARG A C 1
ATOM 1004 O O . ARG A 1 132 ? -7.708 -1.466 24.490 1.00 57.53 132 ARG A O 1
ATOM 1011 N N . LEU A 1 133 ? -5.490 -1.348 24.846 1.00 57.28 133 LEU A N 1
ATOM 1012 C CA . LEU A 1 133 ? -5.096 -2.199 23.712 1.00 57.28 133 LEU A CA 1
ATOM 1013 C C . LEU A 1 133 ? -5.327 -3.701 23.970 1.00 57.28 133 LEU A C 1
ATOM 1015 O O . LEU A 1 133 ? -5.565 -4.456 23.030 1.00 57.28 133 LEU A O 1
ATOM 1019 N N . PHE A 1 134 ? -5.294 -4.127 25.234 1.00 49.41 134 PHE A N 1
ATOM 1020 C CA . PHE A 1 134 ? -5.467 -5.517 25.663 1.00 49.41 134 PHE A CA 1
ATOM 1021 C C . PHE A 1 134 ? -6.528 -5.595 26.776 1.00 49.41 134 PHE A C 1
ATOM 1023 O O . PHE A 1 134 ? -6.663 -4.618 27.518 1.00 49.41 134 PHE A O 1
ATOM 1030 N N . PRO A 1 135 ? -7.325 -6.683 26.845 1.00 52.75 135 PRO A N 1
ATOM 1031 C CA . PRO A 1 135 ? -8.320 -6.882 27.903 1.00 52.75 135 PRO A CA 1
ATOM 1032 C C . PRO A 1 135 ? -7.700 -6.861 29.306 1.00 52.75 135 PRO A C 1
ATOM 1034 O O . PRO A 1 135 ? -6.591 -7.420 29.463 1.00 52.75 135 PRO A O 1
#

Radius of gyration: 20.92 Å; chains: 1; bounding box: 53×22×74 Å

Foldseek 3Di:
DDDPDDDPDDPDPLVLLLLLVVLLVLLVCCVVVVVSLVVSLVSLVVCLVVDPDPVSNVLSVLSNVLSVVVVVVVVVLVVLVVQLVVCPPPVDPSNVVSVVVNVVCVVVVVVVSVCSSVVSVVVSCVVPPDPDSDD